Protein AF-A0A674E7W8-F1 (afdb_monomer_lite)

Radius of gyration: 20.54 Å; chains: 1; bounding box: 54×19×50 Å

Structure (mmCIF, N/CA/C/O backbone):
data_AF-A0A674E7W8-F1
#
_entry.id   AF-A0A674E7W8-F1
#
loop_
_atom_site.group_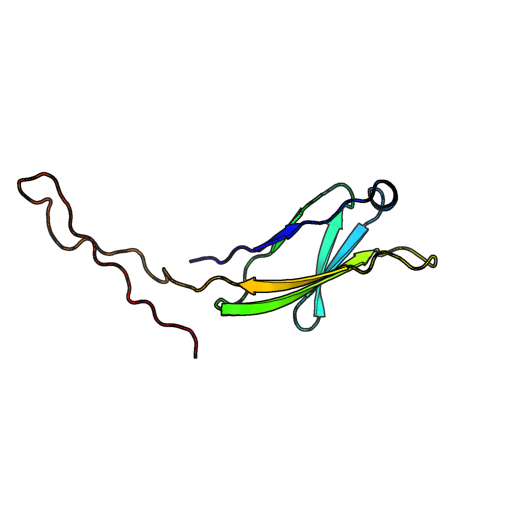PDB
_atom_site.id
_atom_site.type_symbol
_atom_site.label_atom_id
_atom_site.label_alt_id
_atom_site.label_comp_id
_atom_site.label_asym_id
_atom_site.label_entity_id
_atom_site.label_seq_id
_atom_site.pdbx_PDB_ins_code
_atom_site.Cartn_x
_atom_site.Cartn_y
_atom_site.Cartn_z
_atom_site.occupancy
_atom_site.B_iso_or_equiv
_atom_site.auth_seq_id
_atom_site.auth_comp_id
_atom_site.auth_asym_id
_atom_site.auth_atom_id
_atom_site.pdbx_PDB_model_num
ATOM 1 N N . CYS A 1 1 ? -9.593 -6.205 10.392 1.00 48.75 1 CYS A N 1
ATOM 2 C CA . CYS A 1 1 ? -10.224 -5.772 9.121 1.00 48.75 1 CYS A CA 1
ATOM 3 C C . CYS A 1 1 ? -9.168 -5.757 8.004 1.00 48.75 1 CYS A C 1
ATOM 5 O O . CYS A 1 1 ? -8.073 -5.270 8.234 1.00 48.75 1 CYS A O 1
ATOM 7 N N . MET A 1 2 ? -9.429 -6.318 6.814 1.00 53.44 2 MET A N 1
ATOM 8 C CA . MET A 1 2 ? -8.424 -6.384 5.735 1.00 53.44 2 MET A CA 1
ATOM 9 C C . MET A 1 2 ? -8.228 -5.002 5.091 1.00 53.44 2 MET A C 1
ATOM 11 O O . MET A 1 2 ? -9.084 -4.566 4.320 1.00 53.44 2 MET A O 1
ATOM 15 N N . ILE A 1 3 ? -7.116 -4.323 5.396 1.00 63.34 3 ILE A N 1
ATOM 16 C CA . ILE A 1 3 ? -6.790 -3.013 4.818 1.00 63.34 3 ILE A CA 1
ATOM 17 C C . ILE A 1 3 ? -6.533 -3.158 3.310 1.00 63.34 3 ILE A C 1
ATOM 19 O O . ILE A 1 3 ? -5.771 -4.020 2.862 1.00 63.34 3 ILE A O 1
ATOM 23 N N . ARG A 1 4 ? -7.213 -2.328 2.512 1.00 68.19 4 ARG A N 1
ATOM 24 C CA . ARG A 1 4 ? -7.192 -2.340 1.043 1.00 68.19 4 ARG A CA 1
ATOM 25 C C . ARG A 1 4 ? -6.810 -0.951 0.540 1.00 68.19 4 ARG A C 1
ATOM 27 O O . ARG A 1 4 ? -7.562 -0.008 0.763 1.00 68.19 4 ARG A O 1
ATOM 34 N N . VAL A 1 5 ? -5.682 -0.827 -0.160 1.00 72.94 5 VAL A N 1
ATOM 35 C CA . VAL A 1 5 ? -5.257 0.432 -0.798 1.00 72.94 5 VAL A CA 1
ATOM 36 C C . VAL A 1 5 ? -5.470 0.321 -2.304 1.00 72.94 5 VAL A C 1
ATOM 38 O O . VAL A 1 5 ? -4.988 -0.615 -2.944 1.00 72.94 5 VAL A O 1
ATOM 41 N N . ARG A 1 6 ? -6.207 1.273 -2.885 1.00 74.62 6 ARG A N 1
ATOM 42 C CA . ARG A 1 6 ? -6.315 1.426 -4.342 1.00 74.62 6 ARG A CA 1
ATOM 43 C C . ARG A 1 6 ? -5.279 2.439 -4.807 1.00 74.62 6 ARG A C 1
ATOM 45 O O . ARG A 1 6 ? -5.374 3.610 -4.459 1.00 74.62 6 ARG A O 1
ATOM 52 N N . VAL A 1 7 ? -4.317 1.984 -5.602 1.00 76.75 7 VAL A N 1
ATOM 53 C CA . VAL A 1 7 ? -3.339 2.861 -6.252 1.00 76.75 7 VAL A CA 1
ATOM 54 C C . VAL A 1 7 ? -3.873 3.219 -7.633 1.00 76.75 7 VAL A C 1
ATOM 56 O O . VAL A 1 7 ? -4.100 2.325 -8.452 1.00 76.75 7 VAL A O 1
ATOM 59 N N . LEU A 1 8 ? -4.099 4.513 -7.874 1.00 71.31 8 LEU A N 1
ATOM 60 C CA . LEU A 1 8 ? -4.507 5.031 -9.177 1.00 71.31 8 LEU A CA 1
ATOM 61 C C . LEU A 1 8 ? -3.274 5.167 -10.077 1.00 71.31 8 LEU A C 1
ATOM 63 O O . LEU A 1 8 ? -2.258 5.741 -9.693 1.00 71.31 8 LEU A O 1
ATOM 67 N N . ILE A 1 9 ? -3.381 4.632 -11.282 1.00 71.50 9 ILE A N 1
ATOM 68 C CA . ILE A 1 9 ? -2.393 4.745 -12.343 1.00 71.50 9 ILE A CA 1
ATOM 69 C C . ILE A 1 9 ? -2.920 5.804 -13.300 1.00 71.50 9 ILE A C 1
ATOM 71 O O . ILE A 1 9 ? -3.939 5.603 -13.963 1.00 71.50 9 ILE A O 1
ATOM 75 N N . ILE A 1 10 ? -2.231 6.941 -13.363 1.00 61.75 10 ILE A N 1
ATOM 76 C CA . ILE A 1 10 ? -2.542 7.985 -14.337 1.00 61.75 10 ILE A CA 1
ATOM 77 C C . ILE A 1 10 ? -2.058 7.482 -15.695 1.00 61.75 10 ILE A C 1
ATOM 79 O O . ILE A 1 10 ? -0.868 7.502 -16.010 1.00 61.75 10 ILE A O 1
ATOM 83 N N . SER A 1 11 ? -2.988 6.965 -16.485 1.00 56.97 11 SER A N 1
ATOM 84 C CA . SER A 1 11 ? -2.724 6.479 -17.829 1.00 56.97 11 SER A CA 1
ATOM 85 C C . SER A 1 11 ? -2.593 7.666 -18.781 1.00 56.97 11 SER A C 1
ATOM 87 O O . SER A 1 11 ? -3.563 8.316 -19.160 1.00 56.97 11 SER A O 1
ATOM 89 N N . VAL A 1 12 ? -1.361 7.960 -19.188 1.00 56.88 12 VAL A N 1
ATOM 90 C CA . VAL A 1 12 ? -1.105 8.808 -20.358 1.00 56.88 12 VAL A CA 1
ATOM 91 C C . VAL A 1 12 ? -1.310 7.935 -21.595 1.00 56.88 12 VAL A C 1
ATOM 93 O O . VAL A 1 12 ? -0.838 6.797 -21.614 1.00 56.88 12 VAL A O 1
ATOM 96 N N . SER A 1 13 ? -1.974 8.440 -22.639 1.00 56.38 13 SER A N 1
ATOM 97 C CA . SER A 1 13 ? -2.272 7.685 -23.873 1.00 56.38 13 SER A CA 1
ATOM 98 C C . SER A 1 13 ? -1.055 6.967 -24.480 1.00 56.38 13 SER A C 1
ATOM 100 O O . SER A 1 13 ? -1.214 5.912 -25.086 1.00 56.38 13 SER A O 1
ATOM 102 N N . LEU A 1 14 ? 0.159 7.485 -24.256 1.00 55.66 14 LEU A N 1
ATOM 103 C CA . LEU A 1 14 ? 1.426 6.896 -24.705 1.00 55.66 14 LEU A CA 1
ATOM 104 C C . LEU A 1 14 ? 1.883 5.660 -23.899 1.00 55.66 14 LEU A C 1
ATOM 106 O O . LEU A 1 14 ? 2.641 4.849 -24.418 1.00 55.66 14 LEU A O 1
ATOM 110 N N . TYR A 1 15 ? 1.415 5.470 -22.661 1.00 63.47 15 TYR A N 1
ATOM 111 C CA . TYR A 1 15 ? 1.783 4.330 -21.800 1.00 63.47 15 TYR A CA 1
ATOM 112 C C . TYR A 1 15 ? 0.732 3.222 -21.768 1.00 63.47 15 TYR A C 1
ATOM 114 O O . TYR A 1 15 ? 0.939 2.183 -21.145 1.00 63.47 15 TYR A O 1
ATOM 122 N N . ARG A 1 16 ? -0.376 3.406 -22.491 1.00 67.19 16 ARG A N 1
ATOM 123 C CA . ARG A 1 16 ? -1.493 2.458 -22.545 1.00 67.19 16 ARG A CA 1
ATOM 124 C C . ARG A 1 16 ? -1.133 1.104 -23.165 1.00 67.19 16 ARG A C 1
ATOM 126 O O . ARG A 1 16 ? -1.869 0.143 -22.983 1.00 67.19 16 ARG A O 1
ATOM 133 N N . SER A 1 17 ? -0.020 1.038 -23.896 1.00 69.25 17 SER A N 1
ATOM 134 C CA . SER A 1 17 ? 0.504 -0.182 -24.523 1.00 69.25 17 SER A CA 1
ATOM 135 C C . SER A 1 17 ? 1.716 -0.776 -23.789 1.00 69.25 17 SER A C 1
ATOM 137 O O . SER A 1 17 ? 2.291 -1.753 -24.266 1.00 69.25 17 SER A O 1
ATOM 139 N N . CYS A 1 18 ? 2.132 -0.199 -22.658 1.00 74.56 18 CYS A N 1
ATOM 140 C CA . CYS A 1 18 ? 3.316 -0.637 -21.923 1.00 74.56 18 CYS A CA 1
ATOM 141 C C . CYS A 1 18 ? 2.945 -1.270 -20.582 1.00 74.56 18 CYS A C 1
ATOM 143 O O . CYS A 1 18 ? 1.953 -0.902 -19.956 1.00 74.56 18 CYS A O 1
ATOM 145 N N . MET A 1 19 ? 3.776 -2.198 -20.111 1.00 81.12 19 MET A N 1
ATOM 146 C CA . MET A 1 19 ? 3.616 -2.773 -18.780 1.00 81.12 19 MET A CA 1
ATOM 147 C C . MET A 1 19 ? 4.190 -1.827 -17.721 1.00 81.12 19 MET A C 1
ATOM 149 O O . MET A 1 19 ? 5.344 -1.395 -17.813 1.00 81.12 19 MET A O 1
ATOM 153 N N . ILE A 1 20 ? 3.379 -1.519 -16.711 1.00 84.44 20 ILE A N 1
ATOM 154 C CA . ILE A 1 20 ? 3.738 -0.655 -15.587 1.00 84.44 20 ILE A CA 1
ATOM 155 C C . ILE A 1 20 ? 4.076 -1.538 -14.390 1.00 84.44 20 ILE A C 1
ATOM 157 O O . ILE A 1 20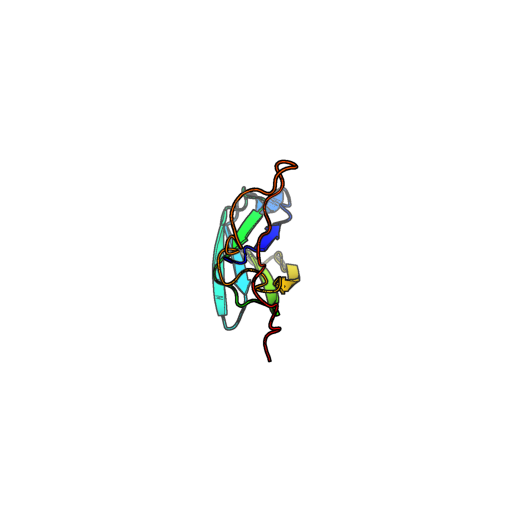 ? 3.334 -2.448 -14.026 1.00 84.44 20 ILE A O 1
ATOM 161 N N . ARG A 1 21 ? 5.199 -1.247 -13.747 1.00 87.50 21 ARG A N 1
ATOM 162 C CA . ARG A 1 21 ? 5.646 -1.861 -12.506 1.00 87.50 21 ARG A CA 1
ATOM 163 C C . ARG A 1 21 ? 5.451 -0.869 -11.367 1.00 87.50 21 ARG A C 1
ATOM 165 O O . ARG A 1 21 ? 5.941 0.253 -11.425 1.00 87.50 21 ARG A O 1
ATOM 172 N N . ILE A 1 22 ? 4.746 -1.287 -10.325 1.00 89.31 22 ILE A N 1
ATOM 173 C CA . ILE A 1 22 ? 4.605 -0.526 -9.082 1.00 89.31 22 ILE A CA 1
ATOM 174 C C . ILE A 1 22 ? 5.569 -1.135 -8.073 1.00 89.31 22 ILE A C 1
ATOM 176 O O . ILE A 1 22 ? 5.421 -2.305 -7.736 1.00 89.31 22 ILE A O 1
ATOM 180 N N . LEU A 1 23 ? 6.543 -0.358 -7.614 1.00 90.81 23 LEU A N 1
ATOM 181 C CA . LEU A 1 23 ? 7.515 -0.716 -6.585 1.00 90.81 23 LEU A CA 1
ATOM 182 C C . LEU A 1 23 ? 7.067 -0.128 -5.249 1.00 90.81 23 LEU A C 1
ATOM 184 O O . LEU A 1 23 ? 6.700 1.044 -5.191 1.00 90.81 23 LEU A O 1
ATOM 188 N N . TYR A 1 24 ? 7.091 -0.919 -4.186 1.00 91.62 24 TYR A N 1
ATOM 189 C CA . TYR A 1 24 ? 6.723 -0.461 -2.850 1.00 91.62 24 TYR A CA 1
ATOM 190 C C . TYR A 1 24 ? 7.404 -1.295 -1.771 1.00 91.62 24 TYR A C 1
ATOM 192 O O . TYR A 1 24 ? 7.951 -2.365 -2.048 1.00 91.62 24 TYR A O 1
ATOM 200 N N . ASP A 1 25 ? 7.371 -0.781 -0.540 1.00 87.88 25 ASP A N 1
ATOM 201 C CA . ASP A 1 25 ? 8.034 -1.398 0.613 1.00 87.88 25 ASP A CA 1
ATOM 202 C C . ASP A 1 25 ? 9.529 -1.699 0.326 1.00 87.88 25 ASP A C 1
ATOM 204 O O . ASP A 1 25 ? 10.173 -0.986 -0.453 1.00 87.88 25 ASP A O 1
ATOM 208 N N . LYS A 1 26 ? 10.114 -2.742 0.927 1.00 85.25 26 LYS A N 1
ATOM 209 C CA . LYS A 1 26 ? 11.523 -3.131 0.769 1.00 85.25 26 LYS A CA 1
ATOM 210 C C . LYS A 1 26 ? 11.746 -3.976 -0.492 1.00 85.25 26 LYS A C 1
ATOM 212 O O . LYS A 1 26 ? 12.315 -5.062 -0.433 1.00 85.25 26 LYS A O 1
ATOM 217 N N . GLY A 1 27 ? 11.294 -3.472 -1.641 1.00 84.31 27 GLY A N 1
ATOM 218 C CA . GLY A 1 27 ? 11.533 -4.086 -2.954 1.00 84.31 27 GLY A CA 1
ATOM 219 C C . GLY A 1 27 ? 10.406 -4.979 -3.477 1.00 84.31 27 GLY A C 1
ATOM 220 O O . GLY A 1 27 ? 10.609 -5.710 -4.448 1.00 84.31 27 GLY A O 1
ATOM 221 N N . GLN A 1 28 ? 9.210 -4.913 -2.885 1.00 91.19 28 GLN A N 1
ATOM 222 C CA . GLN A 1 28 ? 8.038 -5.569 -3.457 1.00 91.19 28 GLN A CA 1
ATOM 223 C C . GLN A 1 28 ? 7.640 -4.885 -4.764 1.00 91.19 28 GLN A C 1
ATOM 225 O O . GLN A 1 28 ? 7.822 -3.679 -4.951 1.00 91.19 28 GLN A O 1
ATOM 230 N N . SER A 1 29 ? 7.091 -5.666 -5.695 1.00 90.56 29 SER A N 1
ATOM 231 C CA . SER A 1 29 ? 6.624 -5.107 -6.953 1.00 90.56 29 SER A CA 1
ATOM 232 C C . SER A 1 29 ? 5.416 -5.829 -7.510 1.00 90.56 29 SER A C 1
ATOM 234 O O . SER A 1 29 ? 5.373 -7.057 -7.480 1.00 90.56 29 SER A O 1
ATOM 236 N N . VAL A 1 30 ? 4.489 -5.075 -8.093 1.00 90.50 30 VAL A N 1
ATOM 237 C CA . VAL A 1 30 ? 3.371 -5.632 -8.861 1.00 90.50 30 VAL A CA 1
ATOM 238 C C . VAL A 1 30 ? 3.388 -5.092 -10.276 1.00 90.50 30 VAL A C 1
ATOM 240 O O . VAL A 1 30 ? 3.693 -3.923 -10.505 1.00 90.50 30 VAL A O 1
ATOM 243 N N . GLU A 1 31 ? 3.031 -5.948 -11.223 1.00 87.94 31 GLU A N 1
ATOM 244 C CA . GLU A 1 31 ? 2.860 -5.544 -12.613 1.00 87.94 31 GLU A CA 1
ATOM 245 C C . GLU A 1 31 ? 1.400 -5.218 -12.880 1.00 87.94 31 GLU A C 1
ATOM 247 O O . GLU A 1 31 ? 0.477 -5.815 -12.303 1.00 87.94 31 GLU A O 1
ATOM 252 N N . VAL A 1 32 ? 1.202 -4.223 -13.728 1.00 86.81 32 VAL A N 1
ATOM 253 C CA . VAL A 1 32 ? -0.099 -3.737 -14.141 1.00 86.81 32 VAL A CA 1
ATOM 254 C C . VAL A 1 32 ? -0.038 -3.450 -15.633 1.00 86.81 32 VAL A C 1
ATOM 256 O O . VAL A 1 32 ? 0.908 -2.838 -16.128 1.00 86.81 32 VAL A O 1
ATOM 259 N N . ASP A 1 33 ? -1.045 -3.924 -16.356 1.00 84.31 33 ASP A N 1
ATOM 260 C CA . ASP A 1 33 ? -1.217 -3.594 -17.766 1.00 84.31 33 ASP A CA 1
ATOM 261 C C . ASP A 1 33 ? -1.474 -2.082 -17.891 1.00 84.31 33 ASP A C 1
ATOM 263 O O . ASP A 1 33 ? -2.305 -1.544 -17.158 1.00 84.31 33 ASP A O 1
ATOM 267 N N . GLY A 1 34 ? -0.788 -1.391 -18.806 1.00 79.56 34 GLY A N 1
ATOM 268 C CA . GLY A 1 34 ? -0.949 0.050 -19.028 1.00 79.56 34 GLY A CA 1
ATOM 269 C C . GLY A 1 34 ? -2.360 0.483 -19.445 1.00 79.56 34 GLY A C 1
ATOM 270 O O . GLY A 1 34 ? -2.684 1.670 -19.381 1.00 79.56 34 GLY A O 1
ATOM 271 N N . LYS A 1 35 ? -3.231 -0.456 -19.835 1.00 81.81 35 LYS A N 1
ATOM 272 C CA . LYS A 1 35 ? -4.664 -0.217 -20.070 1.00 81.81 35 LYS A CA 1
ATOM 273 C C . LYS A 1 35 ? -5.462 -0.053 -18.777 1.00 81.81 35 LYS A C 1
ATOM 275 O O . LYS A 1 35 ? -6.559 0.505 -18.817 1.00 81.81 35 LYS A O 1
ATOM 280 N N . GLN A 1 36 ? -4.955 -0.557 -17.652 1.00 82.75 36 GLN A N 1
ATOM 281 C CA . GLN A 1 36 ? -5.608 -0.448 -16.353 1.00 82.75 36 GLN A CA 1
ATOM 282 C C . GLN A 1 36 ? -5.240 0.872 -15.676 1.00 82.75 36 GLN A C 1
ATOM 284 O O . GLN A 1 36 ? -4.074 1.234 -15.555 1.00 82.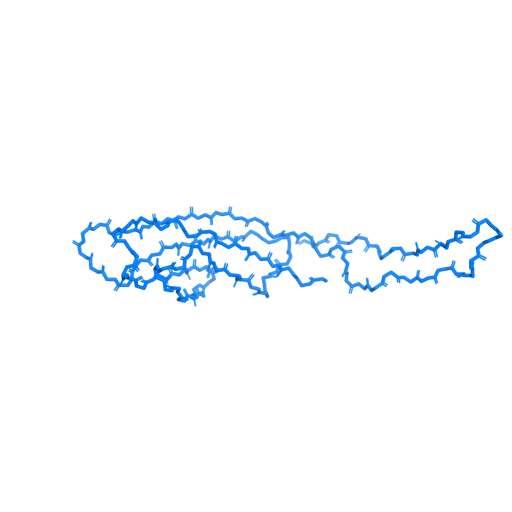75 36 GLN A O 1
ATOM 289 N N . ASN A 1 37 ? -6.255 1.555 -15.151 1.00 81.44 37 ASN A N 1
ATOM 290 C CA . ASN A 1 37 ? -6.079 2.833 -14.458 1.00 81.44 37 ASN A CA 1
ATOM 291 C C . ASN A 1 37 ? -5.888 2.668 -12.947 1.00 81.44 37 ASN A C 1
ATOM 293 O O . ASN A 1 37 ? -5.777 3.657 -12.235 1.00 81.44 37 ASN A O 1
ATOM 297 N N . GLN A 1 38 ? -5.921 1.444 -12.415 1.00 85.12 38 GLN A N 1
ATOM 298 C CA . GLN A 1 38 ? -5.774 1.211 -10.980 1.00 85.12 38 GLN A CA 1
ATOM 299 C C . GLN A 1 38 ? -5.301 -0.205 -10.670 1.00 85.12 38 GLN A C 1
ATOM 301 O O . GLN A 1 38 ? -5.581 -1.143 -11.416 1.00 85.12 38 GLN A O 1
ATOM 306 N N . LYS A 1 39 ? -4.666 -0.366 -9.508 1.00 88.56 39 LYS A N 1
ATOM 307 C CA . LYS A 1 39 ? -4.328 -1.665 -8.923 1.00 88.56 39 LYS A CA 1
ATOM 308 C C . LYS A 1 39 ? -4.718 -1.688 -7.450 1.00 88.56 39 LYS A C 1
ATOM 310 O O . LYS A 1 39 ? -4.435 -0.753 -6.702 1.00 88.56 39 LYS A O 1
ATOM 315 N N . LEU A 1 40 ? -5.383 -2.765 -7.041 1.00 88.19 40 LEU A N 1
ATOM 316 C CA . LEU A 1 40 ? -5.655 -3.044 -5.636 1.00 88.19 40 LEU A CA 1
ATOM 317 C C . LEU A 1 40 ? -4.434 -3.734 -5.018 1.00 88.19 40 LEU A C 1
ATOM 319 O O . LEU A 1 40 ? -4.006 -4.775 -5.517 1.00 88.19 40 LEU A O 1
ATOM 323 N N . ILE A 1 41 ? -3.909 -3.162 -3.935 1.00 88.25 41 ILE A N 1
ATOM 324 C CA . ILE A 1 41 ? -2.836 -3.740 -3.122 1.00 88.25 41 ILE A CA 1
ATOM 325 C C . ILE A 1 41 ? -3.414 -4.068 -1.741 1.00 88.25 41 ILE A C 1
ATOM 327 O O . ILE A 1 41 ? -4.101 -3.253 -1.117 1.00 88.25 41 ILE A O 1
ATOM 331 N N . THR A 1 42 ? -3.181 -5.299 -1.291 1.00 86.31 42 THR A N 1
ATOM 332 C CA . THR A 1 42 ? -3.733 -5.876 -0.057 1.00 86.31 42 THR A CA 1
ATOM 333 C C . THR A 1 42 ? -2.622 -6.458 0.805 1.00 86.31 42 THR A C 1
ATOM 335 O O . THR A 1 42 ? -1.519 -6.683 0.314 1.00 86.31 42 THR A O 1
ATOM 338 N N . GLY A 1 43 ? -2.921 -6.754 2.072 1.00 84.81 43 GLY A N 1
ATOM 339 C CA . GLY A 1 43 ? -1.937 -7.341 2.992 1.00 84.81 43 GLY A CA 1
ATOM 340 C C . GLY A 1 43 ? -0.881 -6.344 3.473 1.00 84.81 43 GLY A C 1
ATOM 341 O O . GLY A 1 43 ? 0.180 -6.750 3.933 1.00 84.81 43 GLY A O 1
ATOM 342 N N . LEU A 1 44 ? -1.165 -5.046 3.349 1.00 87.69 44 LEU A N 1
ATOM 343 C CA . LEU A 1 44 ? -0.347 -3.985 3.922 1.00 87.69 44 LEU A CA 1
ATOM 344 C C . LEU A 1 44 ? -0.595 -3.896 5.429 1.00 87.69 44 LEU A C 1
ATOM 346 O O . LEU A 1 44 ? -1.712 -4.149 5.891 1.00 87.69 44 LEU A O 1
ATOM 350 N N . GLN A 1 45 ? 0.436 -3.507 6.175 1.00 87.12 45 GLN A N 1
ATOM 351 C CA . GLN A 1 45 ? 0.317 -3.285 7.611 1.00 87.12 45 GLN A CA 1
ATOM 352 C C . GLN A 1 45 ? -0.600 -2.084 7.883 1.00 87.12 45 GLN A C 1
ATOM 354 O O . GLN A 1 45 ? -0.544 -1.109 7.126 1.00 87.12 45 GLN A O 1
ATOM 359 N N . PRO A 1 46 ? -1.468 -2.136 8.910 1.00 85.75 46 PRO A N 1
ATOM 360 C CA . PRO A 1 46 ? -2.250 -0.979 9.347 1.00 85.75 46 PRO A CA 1
ATOM 361 C C . PRO A 1 46 ? -1.3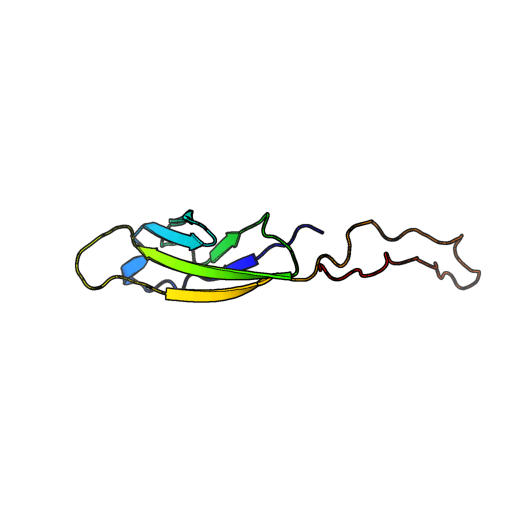46 0.132 9.880 1.00 85.75 46 PRO A C 1
ATOM 363 O O . PRO A 1 46 ? -0.220 -0.132 10.292 1.00 85.75 46 PRO A O 1
ATOM 366 N N . GLU A 1 47 ? -1.849 1.368 9.865 1.00 85.12 47 GLU A N 1
ATOM 367 C CA . GLU A 1 47 ? -1.165 2.553 10.425 1.00 85.12 47 GLU A CA 1
ATOM 368 C C . GLU A 1 47 ? 0.288 2.717 9.953 1.00 85.12 47 GLU A C 1
ATOM 370 O O . GLU A 1 47 ? 1.148 3.236 10.655 1.00 85.12 47 GLU A O 1
ATOM 375 N N . THR A 1 48 ? 0.575 2.263 8.737 1.00 87.31 48 THR A N 1
ATOM 376 C CA . THR A 1 48 ? 1.921 2.201 8.179 1.00 87.31 48 THR A CA 1
ATOM 377 C C . THR A 1 48 ? 1.993 3.065 6.931 1.00 87.31 48 THR A C 1
ATOM 379 O O . THR A 1 48 ? 1.136 3.005 6.043 1.00 87.31 48 THR A O 1
ATOM 382 N N . GLN A 1 49 ? 3.037 3.888 6.852 1.00 91.12 49 GLN A N 1
ATOM 383 C CA . GLN A 1 49 ? 3.309 4.695 5.673 1.00 91.12 49 GLN A CA 1
ATOM 384 C C . GLN A 1 49 ? 4.002 3.855 4.596 1.00 91.12 49 GLN A C 1
ATOM 386 O O . GLN A 1 49 ? 5.024 3.219 4.844 1.00 91.12 49 GLN A O 1
ATOM 391 N N . TYR A 1 50 ? 3.475 3.906 3.377 1.00 91.06 50 TYR A N 1
ATOM 392 C CA . TYR A 1 50 ? 4.042 3.252 2.204 1.00 91.06 50 TYR A CA 1
ATOM 393 C C . TYR A 1 50 ? 4.323 4.266 1.099 1.00 91.06 50 TYR A C 1
ATOM 395 O O . TYR A 1 50 ? 3.531 5.174 0.849 1.00 91.06 50 TYR A O 1
ATOM 403 N N . SER A 1 51 ? 5.441 4.068 0.400 1.00 91.62 51 SER A N 1
ATOM 404 C CA . SER A 1 51 ? 5.780 4.778 -0.835 1.00 91.62 51 SER A CA 1
ATOM 405 C C . SER A 1 51 ? 5.609 3.850 -2.033 1.00 91.62 51 SER A C 1
ATOM 407 O O . SER A 1 51 ? 6.249 2.803 -2.094 1.00 91.62 51 SER A O 1
ATOM 409 N N . PHE A 1 52 ? 4.794 4.259 -3.000 1.00 90.31 52 PHE A N 1
ATOM 410 C CA . PHE A 1 52 ? 4.538 3.542 -4.245 1.00 90.31 52 PHE A CA 1
ATOM 411 C C . PHE A 1 52 ? 5.196 4.282 -5.404 1.00 90.31 52 PHE A C 1
ATOM 413 O O . PHE A 1 52 ? 4.846 5.425 -5.683 1.00 90.31 52 PHE A O 1
ATOM 420 N N . LEU A 1 53 ? 6.144 3.638 -6.078 1.00 88.12 53 LEU A N 1
ATOM 421 C CA . LEU A 1 53 ? 6.813 4.145 -7.271 1.00 88.12 53 LEU A CA 1
ATOM 422 C C . LEU A 1 53 ? 6.288 3.409 -8.505 1.00 88.12 53 LEU A C 1
ATOM 424 O O . LEU A 1 53 ? 6.520 2.216 -8.669 1.00 88.12 53 LEU A O 1
ATOM 428 N N . LEU A 1 54 ? 5.605 4.129 -9.384 1.00 87.00 54 LEU A N 1
ATOM 429 C CA . LEU A 1 54 ? 5.154 3.642 -10.678 1.00 87.00 54 LEU A CA 1
ATOM 430 C C . LEU A 1 54 ? 6.266 3.881 -11.703 1.00 87.00 54 LEU A C 1
ATOM 432 O O . LEU A 1 54 ? 6.724 5.013 -11.855 1.00 87.00 54 LEU A O 1
ATOM 436 N N . THR A 1 55 ? 6.680 2.822 -12.398 1.00 83.25 55 THR A N 1
ATOM 437 C CA . THR A 1 55 ? 7.698 2.845 -13.457 1.00 83.25 55 THR A CA 1
ATOM 438 C C . THR A 1 55 ? 7.301 1.958 -14.638 1.00 83.25 55 THR A C 1
ATOM 440 O O . THR A 1 55 ? 6.527 1.022 -14.476 1.00 83.25 55 THR A O 1
ATOM 443 N N . ASN A 1 56 ? 7.798 2.229 -15.841 1.00 78.69 56 ASN A N 1
ATOM 444 C CA . ASN A 1 56 ? 7.548 1.417 -17.040 1.00 78.69 56 ASN A CA 1
ATOM 445 C C . ASN A 1 56 ? 8.726 0.453 -17.290 1.00 78.69 56 ASN A C 1
ATOM 447 O O . ASN A 1 56 ? 9.879 0.835 -17.099 1.00 78.69 56 ASN A O 1
ATOM 451 N N . ARG A 1 57 ? 8.461 -0.786 -17.740 1.00 70.06 57 ARG A N 1
ATOM 452 C CA . ARG A 1 57 ? 9.508 -1.765 -18.109 1.00 70.06 57 ARG A CA 1
ATOM 453 C C . ARG A 1 57 ? 10.220 -1.510 -19.456 1.00 70.06 57 ARG A C 1
ATOM 455 O O . ARG A 1 57 ? 11.104 -2.290 -19.793 1.00 70.06 57 ARG A O 1
ATOM 462 N N . GLY A 1 58 ? 9.905 -0.455 -20.212 1.00 61.59 58 GLY A N 1
ATOM 463 C CA . GLY A 1 58 ? 10.475 -0.211 -21.547 1.00 61.59 58 GLY A CA 1
ATOM 464 C C . GLY A 1 58 ? 11.006 1.209 -21.811 1.00 61.59 58 GLY A C 1
ATOM 465 O O . GLY A 1 58 ? 10.222 2.130 -21.999 1.00 61.59 58 GLY A O 1
ATOM 466 N N . ASN A 1 59 ? 12.338 1.302 -21.934 1.00 55.12 59 ASN A N 1
ATOM 467 C CA . ASN A 1 59 ? 13.188 2.227 -22.715 1.00 55.12 59 ASN A CA 1
ATOM 468 C C . ASN A 1 59 ? 13.374 3.737 -22.401 1.00 55.12 59 ASN A C 1
ATOM 470 O O . ASN A 1 59 ? 12.458 4.552 -22.429 1.00 55.12 59 ASN A O 1
ATOM 474 N N . SER A 1 60 ? 14.666 4.086 -22.263 1.00 52.47 60 SER A N 1
ATOM 475 C CA . SER A 1 60 ? 15.505 5.070 -22.994 1.00 52.47 60 SER A CA 1
ATOM 476 C C . SER A 1 60 ? 15.055 6.510 -23.303 1.00 52.47 60 SER A C 1
ATOM 478 O O . SER A 1 60 ? 15.866 7.253 -23.845 1.00 52.47 60 SER A O 1
ATOM 480 N N . ALA A 1 61 ? 13.853 6.960 -22.939 1.00 51.34 61 ALA A N 1
ATOM 481 C CA . ALA A 1 61 ? 13.379 8.324 -23.236 1.00 51.34 61 ALA A CA 1
ATOM 482 C C . ALA A 1 61 ? 12.940 9.124 -21.991 1.00 51.34 61 ALA A C 1
ATOM 484 O O . ALA A 1 61 ? 12.043 9.957 -22.074 1.00 51.34 61 ALA A O 1
ATOM 485 N N . GLY A 1 62 ? 13.538 8.866 -20.822 1.00 57.19 62 GLY A N 1
ATOM 486 C CA . GLY A 1 62 ? 13.174 9.575 -19.583 1.00 57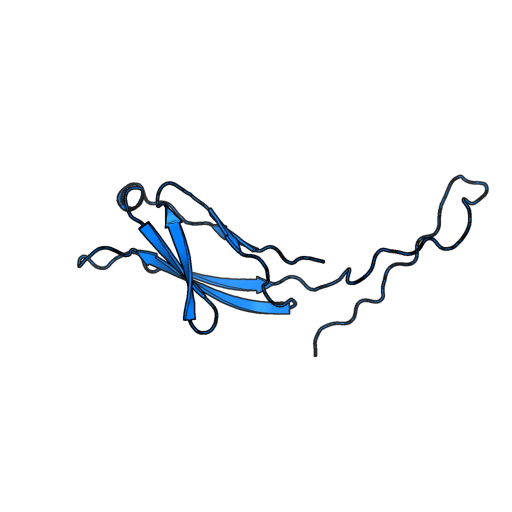.19 62 GLY A CA 1
ATOM 487 C C . GLY A 1 62 ? 11.801 9.162 -19.036 1.00 57.19 62 GLY A C 1
ATOM 488 O O . GLY A 1 62 ? 10.967 10.010 -18.733 1.00 57.19 62 GLY A O 1
ATOM 489 N N . GLY A 1 63 ? 11.559 7.847 -18.964 1.00 69.50 63 GLY A N 1
ATOM 490 C CA . GLY A 1 63 ? 10.253 7.232 -18.709 1.00 69.50 63 GLY A CA 1
ATOM 491 C C . GLY A 1 63 ? 9.535 7.643 -17.416 1.00 69.50 63 GLY A C 1
ATOM 492 O O . GLY A 1 63 ? 10.126 8.174 -16.477 1.00 69.50 63 GLY A O 1
ATOM 493 N N . LEU A 1 64 ? 8.228 7.347 -17.386 1.00 72.88 64 LEU A N 1
ATOM 494 C CA . LEU A 1 64 ? 7.319 7.593 -16.263 1.00 72.88 64 LEU A CA 1
ATOM 495 C C . LEU A 1 64 ? 7.930 7.117 -14.940 1.00 72.88 64 LEU A C 1
ATOM 497 O O . LEU A 1 64 ? 8.107 5.921 -14.731 1.00 72.88 64 LEU A O 1
ATOM 501 N N . GLN A 1 65 ? 8.195 8.063 -14.046 1.00 80.38 65 GLN A N 1
ATOM 502 C CA . GLN A 1 65 ? 8.484 7.817 -12.640 1.00 80.38 65 GLN A CA 1
ATOM 503 C C . GLN A 1 65 ? 7.517 8.668 -11.830 1.00 80.38 65 GLN A C 1
ATOM 505 O O . GLN A 1 65 ? 7.639 9.890 -11.786 1.00 80.38 65 GLN A O 1
ATOM 510 N N . HIS A 1 66 ? 6.527 8.033 -11.214 1.00 83.12 66 HIS A N 1
ATOM 511 C CA . HIS A 1 66 ? 5.577 8.724 -10.350 1.00 83.12 66 HIS A CA 1
ATOM 512 C C . HIS A 1 66 ? 5.590 8.082 -8.974 1.00 83.12 66 HIS A C 1
ATOM 514 O O . HIS A 1 66 ? 5.414 6.870 -8.857 1.00 83.12 66 HIS A O 1
ATOM 520 N N . ARG A 1 67 ? 5.823 8.884 -7.934 1.00 86.88 67 ARG A N 1
ATOM 521 C CA . ARG A 1 67 ? 5.872 8.410 -6.553 1.00 86.88 67 ARG A CA 1
ATOM 522 C C . ARG A 1 67 ? 4.709 8.990 -5.768 1.00 86.88 67 ARG A C 1
ATOM 524 O O . ARG A 1 67 ? 4.517 10.201 -5.765 1.00 86.88 67 ARG A O 1
ATOM 531 N N . VAL A 1 68 ? 3.987 8.123 -5.071 1.00 87.62 68 VAL A N 1
ATOM 532 C CA . VAL A 1 68 ? 2.896 8.502 -4.172 1.00 87.62 68 VAL A CA 1
ATOM 533 C C . VAL A 1 68 ? 3.164 7.902 -2.803 1.00 87.62 68 VAL A C 1
ATOM 535 O O . VAL A 1 68 ? 3.501 6.723 -2.699 1.00 87.62 68 VAL A O 1
ATOM 538 N N . THR A 1 69 ? 2.991 8.704 -1.760 1.00 90.19 69 THR A N 1
ATOM 539 C CA . THR A 1 69 ? 3.080 8.251 -0.372 1.00 90.19 69 THR A CA 1
ATOM 540 C C . THR A 1 69 ? 1.690 8.247 0.234 1.00 90.19 69 THR A C 1
ATOM 542 O O . THR A 1 69 ? 0.948 9.216 0.091 1.00 90.19 69 THR A O 1
ATOM 545 N N . VAL A 1 70 ? 1.330 7.158 0.902 1.00 88.88 70 VAL A N 1
ATOM 546 C CA . VAL A 1 70 ? 0.042 7.017 1.588 1.00 88.88 70 VAL A CA 1
ATOM 547 C C . VAL A 1 70 ? 0.246 6.343 2.935 1.00 88.88 70 VAL A C 1
ATOM 549 O O . VAL A 1 70 ? 1.170 5.547 3.103 1.00 88.88 70 VAL A O 1
ATOM 552 N N . THR A 1 71 ? -0.642 6.631 3.878 1.00 88.75 71 THR A N 1
ATOM 553 C CA . THR A 1 71 ? -0.705 5.940 5.168 1.00 88.75 71 THR A CA 1
ATOM 554 C C . THR A 1 71 ? -1.918 5.025 5.166 1.00 88.75 71 THR A C 1
ATOM 556 O O . THR A 1 71 ? -3.015 5.437 4.780 1.00 88.75 71 THR A O 1
ATOM 559 N N . THR A 1 72 ? -1.723 3.766 5.544 1.00 86.50 72 THR A N 1
ATOM 560 C CA . THR A 1 72 ? -2.818 2.804 5.658 1.00 86.50 72 THR A CA 1
ATOM 561 C C . THR A 1 72 ? -3.738 3.142 6.824 1.00 86.50 72 THR A C 1
ATOM 563 O O . THR A 1 72 ? -3.321 3.693 7.841 1.00 86.50 72 THR A O 1
ATOM 566 N N . ALA A 1 73 ? -5.017 2.801 6.670 1.00 82.50 73 ALA A N 1
ATOM 567 C CA . ALA A 1 73 ? -6.002 3.011 7.718 1.00 82.50 73 ALA A CA 1
ATOM 568 C C . ALA A 1 73 ? -5.679 2.175 8.974 1.00 82.50 73 ALA A C 1
ATOM 570 O O . ALA A 1 73 ? -5.087 1.094 8.855 1.00 82.50 73 ALA A O 1
ATOM 571 N N . PRO A 1 74 ? -6.111 2.635 10.157 1.00 76.44 74 PRO A N 1
ATOM 572 C CA . PRO A 1 74 ? -6.051 1.840 11.368 1.00 76.44 74 PRO A CA 1
ATOM 573 C C . PRO A 1 74 ? -6.879 0.559 11.289 1.00 76.44 74 PRO A C 1
ATOM 575 O O . PRO A 1 74 ? -7.930 0.499 10.643 1.00 76.44 74 PRO A O 1
ATOM 578 N N . ASP A 1 75 ? -6.435 -0.473 12.005 1.00 75.50 75 ASP A N 1
ATOM 579 C CA . ASP A 1 75 ? -7.156 -1.743 12.117 1.00 75.50 75 ASP A CA 1
ATOM 580 C C . ASP A 1 75 ? -8.223 -1.674 13.222 1.00 75.50 75 ASP A C 1
ATOM 582 O O . ASP A 1 75 ? -8.122 -2.307 14.270 1.00 75.50 75 ASP A O 1
ATOM 586 N N . VAL A 1 76 ? -9.251 -0.854 12.988 1.00 69.31 76 VAL A N 1
ATOM 587 C CA . VAL A 1 76 ? -10.277 -0.496 13.991 1.00 69.31 76 VAL A CA 1
ATOM 588 C C . VAL A 1 76 ? -11.188 -1.674 14.366 1.00 69.31 76 VAL A C 1
ATOM 590 O O . VAL A 1 76 ? -11.740 -1.716 15.459 1.00 69.31 76 VAL A O 1
ATOM 593 N N . LEU A 1 77 ? -11.347 -2.662 13.481 1.00 64.62 77 LEU A N 1
ATOM 594 C CA . LEU A 1 77 ? -12.260 -3.794 13.677 1.00 64.62 77 LEU A CA 1
ATOM 595 C C . LEU A 1 77 ? -11.497 -5.116 13.548 1.00 64.62 77 LEU A C 1
ATOM 597 O O . LEU A 1 77 ? -11.605 -5.833 12.544 1.00 64.62 77 LEU A O 1
ATOM 601 N N . ARG A 1 78 ? -10.679 -5.413 14.562 1.00 62.62 78 ARG A N 1
ATOM 602 C CA . ARG A 1 78 ? -9.980 -6.702 14.703 1.00 62.62 78 ARG A CA 1
ATOM 603 C C . ARG A 1 78 ? -10.932 -7.861 14.999 1.00 62.62 78 ARG A C 1
ATOM 605 O O . ARG A 1 78 ? -10.670 -8.977 14.562 1.00 62.62 78 ARG A O 1
ATOM 612 N N . SER A 1 79 ? -12.052 -7.600 15.670 1.00 64.88 79 SER A N 1
ATOM 613 C CA . SER A 1 79 ? -13.085 -8.591 15.977 1.00 64.88 79 SER A CA 1
ATOM 614 C C . SER A 1 79 ? -14.477 -8.101 15.581 1.00 64.88 79 SER A C 1
ATOM 616 O O . SER A 1 79 ? -14.725 -6.906 15.408 1.00 64.88 79 SER A O 1
ATOM 618 N N . LYS A 1 80 ? -15.395 -9.051 15.383 1.00 67.94 80 LYS A N 1
ATOM 619 C CA . LYS A 1 80 ? -16.797 -8.735 15.115 1.00 67.94 80 LYS A CA 1
ATOM 620 C C . LYS A 1 80 ? -17.400 -8.089 16.372 1.00 67.94 80 LYS A C 1
ATOM 622 O O . LYS A 1 80 ? -17.164 -8.616 17.459 1.00 67.94 80 LYS A O 1
ATOM 627 N N . PRO A 1 81 ? -18.183 -7.006 16.238 1.00 72.00 81 PRO A N 1
ATOM 628 C CA . PRO A 1 81 ? -18.931 -6.461 17.360 1.00 72.00 81 PRO A CA 1
ATOM 629 C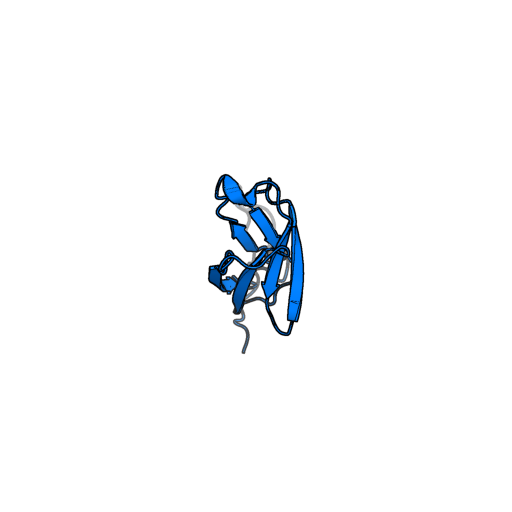 C . PRO A 1 81 ? -19.801 -7.552 17.990 1.00 72.00 81 PRO A C 1
ATOM 631 O O . PRO A 1 81 ? -20.452 -8.323 17.275 1.00 72.00 81 PRO A O 1
ATOM 634 N N . THR A 1 82 ? -19.785 -7.644 19.314 1.00 78.25 82 THR A N 1
ATOM 635 C CA . THR A 1 82 ? -20.573 -8.631 20.056 1.00 78.25 82 THR A CA 1
ATOM 636 C C . THR A 1 82 ? -21.904 -8.029 20.461 1.00 78.25 82 THR A C 1
ATOM 638 O O . THR A 1 82 ? -21.968 -6.903 20.951 1.00 78.25 82 THR A O 1
ATOM 641 N N . LEU A 1 83 ? -22.982 -8.785 20.260 1.00 79.44 83 LEU A N 1
ATOM 642 C CA . LEU A 1 83 ? -24.303 -8.392 20.734 1.00 79.44 83 LEU A CA 1
ATOM 643 C C . LEU A 1 83 ? -24.317 -8.450 22.266 1.00 79.44 83 LEU A C 1
ATOM 645 O O . LEU A 1 83 ? -23.975 -9.485 22.838 1.00 79.44 83 LEU A O 1
ATOM 649 N N . VAL A 1 84 ? -24.727 -7.368 22.921 1.00 75.25 84 VAL A N 1
ATOM 650 C CA . VAL A 1 84 ? -24.868 -7.322 24.379 1.00 75.25 84 VAL A CA 1
ATOM 651 C C . VAL A 1 84 ? -26.352 -7.296 24.697 1.00 75.25 84 VAL A C 1
ATOM 653 O O . VAL A 1 84 ? -26.968 -6.238 24.781 1.00 75.25 84 VAL A O 1
ATOM 656 N N . GLY A 1 85 ? -26.934 -8.483 24.856 1.00 71.69 85 GLY A N 1
ATOM 657 C CA . GLY A 1 85 ? -28.317 -8.648 25.308 1.00 71.69 85 GLY A CA 1
ATOM 658 C C . GLY A 1 85 ? -29.350 -8.882 24.201 1.00 71.69 85 GLY A C 1
ATOM 659 O O . GLY A 1 85 ? -29.029 -8.979 23.019 1.00 71.69 85 GLY A O 1
ATOM 660 N N . LYS A 1 86 ? -30.609 -9.051 24.622 1.00 71.12 86 LYS A N 1
ATOM 661 C CA . LYS A 1 86 ? -31.777 -9.222 23.742 1.00 71.12 86 LYS A CA 1
ATOM 662 C C . LYS A 1 86 ? -32.341 -7.852 23.356 1.00 71.12 86 LYS A C 1
ATOM 664 O O . LYS A 1 86 ? -32.108 -6.881 24.066 1.00 71.12 86 LYS A O 1
ATOM 669 N N . THR A 1 87 ? -33.088 -7.792 22.255 1.00 73.88 87 THR A N 1
ATOM 670 C CA . THR A 1 87 ? -33.788 -6.581 21.807 1.00 73.88 87 THR A CA 1
ATOM 671 C C . THR A 1 87 ? -34.605 -5.974 22.949 1.00 73.88 87 THR A C 1
ATOM 673 O O . THR A 1 87 ? -35.426 -6.664 23.556 1.00 73.88 87 THR A O 1
ATOM 676 N N . ASN A 1 88 ? -34.352 -4.701 23.250 1.00 76.94 88 ASN A N 1
ATOM 677 C CA . ASN A 1 88 ? -35.091 -3.933 24.246 1.00 76.94 88 ASN A CA 1
ATOM 678 C C . ASN A 1 88 ? -36.557 -3.777 23.810 1.00 76.94 88 ASN A C 1
ATOM 680 O O . ASN A 1 88 ? -36.879 -3.942 22.633 1.00 76.94 88 ASN A O 1
ATOM 684 N N . ALA A 1 89 ? -37.441 -3.420 24.746 1.00 78.19 89 ALA A N 1
ATOM 685 C CA . ALA A 1 89 ? -38.876 -3.258 24.481 1.00 78.19 89 ALA A CA 1
ATOM 686 C C . ALA A 1 89 ? -39.183 -2.277 23.328 1.00 78.19 89 ALA A C 1
ATOM 688 O O . ALA A 1 89 ? -40.168 -2.460 22.619 1.00 78.19 89 ALA A O 1
ATOM 689 N N . ASP A 1 90 ? -38.289 -1.316 23.077 1.00 82.19 90 ASP A N 1
ATOM 690 C CA . ASP A 1 90 ? -38.391 -0.328 21.994 1.00 82.19 90 ASP A CA 1
ATOM 691 C C . ASP A 1 90 ? -37.827 -0.816 20.642 1.00 82.19 90 ASP A C 1
ATOM 693 O O . ASP A 1 90 ? -37.646 -0.033 19.712 1.00 82.19 90 ASP A O 1
ATOM 697 N N . GLY A 1 91 ? -37.475 -2.100 20.516 1.00 83.06 91 GLY A N 1
ATOM 698 C CA . GLY A 1 91 ? -36.926 -2.676 19.282 1.00 83.06 91 GLY A CA 1
ATOM 699 C C . GLY A 1 91 ? -35.424 -2.442 19.063 1.00 83.06 91 GLY A C 1
ATOM 700 O O . GLY A 1 91 ? -34.883 -2.853 18.037 1.00 83.06 91 GLY A O 1
ATOM 701 N N . MET A 1 92 ? -34.723 -1.814 20.013 1.00 84.81 92 MET A N 1
ATOM 702 C CA . MET A 1 92 ? -33.285 -1.524 19.911 1.00 84.81 92 MET A CA 1
ATOM 703 C C . MET A 1 92 ? -32.404 -2.672 20.417 1.00 84.81 92 MET A C 1
ATOM 705 O O . MET A 1 92 ? -32.753 -3.360 21.374 1.00 84.81 92 MET A O 1
ATOM 709 N N . VAL A 1 93 ? -31.221 -2.841 19.820 1.00 83.06 93 VAL A N 1
ATOM 710 C CA . VAL A 1 93 ? -30.213 -3.833 20.228 1.00 83.06 93 VAL A CA 1
ATOM 711 C C . VAL A 1 93 ? -28.904 -3.133 20.573 1.00 83.06 93 VAL A C 1
ATOM 713 O O . VAL A 1 93 ? -28.374 -2.367 19.768 1.00 83.06 93 VAL A O 1
ATOM 716 N N . THR A 1 94 ? -28.355 -3.433 21.748 1.00 84.81 94 THR A N 1
ATOM 717 C CA . THR A 1 94 ? -27.052 -2.917 22.175 1.00 84.81 94 THR A CA 1
ATOM 718 C C . THR A 1 94 ? -25.936 -3.798 21.622 1.00 84.81 94 THR A C 1
ATOM 720 O O . THR A 1 94 ? -25.948 -5.022 21.769 1.00 84.81 94 THR A O 1
ATOM 723 N N . VAL A 1 95 ? -24.946 -3.179 20.987 1.00 84.06 95 VAL A N 1
ATOM 724 C CA . VAL A 1 95 ? -23.786 -3.871 20.419 1.00 84.06 95 VAL A CA 1
ATOM 725 C C . VAL A 1 95 ? -22.521 -3.297 21.043 1.00 84.06 95 VAL A C 1
ATOM 727 O O . VAL A 1 95 ? -22.332 -2.082 21.046 1.00 84.06 95 VAL A O 1
ATOM 730 N N . GLN A 1 96 ? -21.645 -4.163 21.553 1.00 83.69 96 GLN A N 1
ATOM 731 C CA . GLN A 1 96 ? -20.319 -3.754 22.005 1.00 83.69 96 GLN A CA 1
ATOM 732 C C . GLN A 1 96 ? -19.366 -3.729 20.821 1.00 83.69 96 GLN A C 1
ATOM 734 O O . GLN A 1 96 ? -19.156 -4.741 20.143 1.00 83.69 96 GLN A O 1
ATOM 739 N N . LEU A 1 97 ? -18.779 -2.560 20.589 1.00 76.38 97 LEU A N 1
ATOM 740 C CA . LEU A 1 97 ? -17.684 -2.407 19.646 1.00 76.38 97 LEU A CA 1
ATOM 741 C C . LEU A 1 97 ? -16.372 -2.886 20.293 1.00 76.38 97 LEU A C 1
ATOM 743 O O . LEU A 1 97 ? -16.192 -2.714 21.501 1.00 76.38 97 LEU A O 1
ATOM 747 N N . PRO A 1 98 ? -15.451 -3.478 19.513 1.00 71.62 98 PRO A N 1
ATOM 748 C CA . PRO A 1 98 ? -14.104 -3.778 19.985 1.00 71.62 98 PRO A CA 1
ATOM 749 C C . PRO A 1 98 ? -13.370 -2.496 20.391 1.00 71.62 98 PRO A C 1
ATOM 751 O O . PRO A 1 98 ? -13.527 -1.460 19.743 1.00 71.62 98 PRO A O 1
ATOM 754 N N . ASN A 1 99 ? -12.526 -2.577 21.420 1.00 71.50 99 ASN A N 1
ATOM 755 C CA . ASN A 1 99 ? -11.680 -1.451 21.807 1.00 71.50 99 ASN A CA 1
ATOM 756 C C . ASN A 1 99 ? -10.681 -1.128 20.690 1.00 71.50 99 ASN A C 1
ATOM 758 O O . ASN A 1 99 ? -9.973 -2.011 20.199 1.00 71.50 99 ASN A O 1
ATOM 762 N N . TYR A 1 100 ? -10.606 0.151 20.327 1.00 70.31 100 TYR A N 1
ATOM 763 C CA . TYR A 1 100 ? -9.557 0.663 19.459 1.00 70.31 100 TYR A CA 1
ATOM 764 C C . TYR A 1 100 ? -8.219 0.626 20.201 1.00 70.31 100 TYR A C 1
ATOM 766 O O . TYR A 1 100 ? -8.087 1.224 21.267 1.00 70.31 100 TYR A O 1
ATOM 774 N N . VAL A 1 101 ? -7.232 -0.071 19.639 1.00 66.06 101 VAL A N 1
ATOM 775 C CA . VAL A 1 101 ? -5.852 -0.067 20.134 1.00 66.06 101 VAL A CA 1
ATOM 776 C C . VAL A 1 101 ? -4.963 0.374 18.970 1.00 66.06 101 VAL A C 1
ATOM 778 O O . VAL A 1 101 ? -4.801 -0.420 18.037 1.00 66.06 101 VAL A O 1
ATOM 781 N N . PRO A 1 102 ? -4.429 1.612 18.992 1.00 61.12 102 PRO A N 1
ATOM 782 C CA . PRO A 1 102 ? -3.448 2.045 18.007 1.00 61.12 102 PRO A CA 1
ATOM 783 C C . PRO A 1 102 ? -2.207 1.149 18.083 1.00 61.12 102 PRO A C 1
ATOM 785 O O . PRO A 1 102 ? -1.826 0.695 19.167 1.00 61.12 102 PRO A O 1
ATOM 788 N N . ALA A 1 103 ? -1.601 0.854 16.938 1.00 55.62 103 ALA A N 1
ATOM 789 C CA . ALA A 1 103 ? -0.314 0.181 16.871 1.00 55.62 103 ALA A CA 1
ATOM 790 C C . ALA A 1 103 ? 0.768 1.025 17.589 1.00 55.62 103 ALA A C 1
ATOM 792 O O . ALA A 1 103 ? 0.681 2.255 17.561 1.00 55.62 103 ALA A O 1
ATOM 793 N N . PRO A 1 104 ? 1.734 0.378 18.273 1.00 57.78 104 PRO A N 1
ATOM 794 C CA . PRO A 1 104 ? 2.808 1.058 19.001 1.00 57.78 104 PRO A CA 1
ATOM 795 C C . PRO A 1 104 ? 3.771 1.825 18.089 1.00 57.78 104 PRO A C 1
ATOM 797 O O . PRO A 1 104 ? 3.952 1.403 16.922 1.00 57.78 104 PRO A O 1
#

Foldseek 3Di:
DKWKDKDFAPQDVVCQQFWKWKAKDPGDIDIDRSVDGIDIDTPDDAQDKMKIWIFTPDDDDPTDTDIDIDTIHAPQPPDDWAWDDDQDPVRDTDTHGDDRDGDD

Organism: Salmo trutta (NCBI:txid8032)

pLDDT: mean 76.89, std 11.47, range [48.75, 91.62]

InterPro domains:
  IPR013783 Immunoglobulin-like fold [G3DSA:2.60.40.10] (20-80)
  IPR036116 Fibronectin type III superfamily [SSF49265] (26-78)

Sequence (104 aa):
CMIRVRVLIISVSLYRSCMIRILYDKGQSVEVDGKQNQKLITGLQPETQYSFLLTNRGNSAGGLQHRVTVTTAPDVLRSKPTLVGKTNADGMVTVQLPNYVPAP

Secondary structure (DSSP, 8-state):
---EEEEE----TTTTTSEEEEEETTTEEEEEETT-SEEEEESPPTT-EEEEEEEESS-SS---EEEEEEEPPP---SSPPEE-SSPPTTS---EEPPPP----